Protein AF-L7CLR3-F1 (afdb_monomer_lite)

Sequence (91 aa):
MDSALSETRAIADIDQLIAINHLVDDEPGIFQRWKSTVGQFKVIGKQAHDARLVAAMDHHGLTCLLTFNDKHFTHLRVVTPEKVVNGELGP

Secondary structure (DSSP, 8-state):
--TTS-HHHHHHHHHHHHHHS-PPP--HHHHHHHHHHHHHHT--TTHHHHHHHHHHHHHTT--EEE-S-GGG-TTSEEE-HHHHHTT----

Organism: NCBI:txid993516

Structure (mmCIF, N/CA/C/O backbone):
data_AF-L7CLR3-F1
#
_entry.id   AF-L7CLR3-F1
#
loop_
_atom_site.group_PDB
_atom_site.id
_atom_site.type_symbol
_atom_site.label_atom_id
_atom_site.label_alt_id
_atom_site.label_comp_id
_atom_site.label_asym_id
_atom_site.label_entity_id
_atom_site.label_seq_id
_atom_site.pdbx_PDB_ins_code
_atom_site.Cartn_x
_atom_site.Cartn_y
_atom_site.Cartn_z
_atom_site.occupancy
_atom_site.B_iso_or_equiv
_atom_site.auth_seq_id
_atom_site.auth_comp_id
_atom_site.auth_asym_id
_atom_site.auth_atom_id
_atom_site.pdbx_PDB_model_num
ATOM 1 N N . MET A 1 1 ? 31.680 -10.739 -1.311 1.00 45.66 1 MET A N 1
ATOM 2 C CA . MET A 1 1 ? 31.123 -9.429 -0.924 1.00 45.66 1 MET A CA 1
ATOM 3 C C . MET A 1 1 ? 29.891 -9.252 -1.789 1.00 45.66 1 MET A C 1
ATOM 5 O O . MET A 1 1 ? 30.033 -9.087 -2.994 1.00 45.66 1 MET A O 1
ATOM 9 N N . ASP A 1 2 ? 28.721 -9.525 -1.215 1.00 53.34 2 ASP A N 1
ATOM 10 C CA . ASP A 1 2 ? 27.486 -9.784 -1.957 1.00 53.34 2 ASP A CA 1
ATOM 11 C C . ASP A 1 2 ? 27.025 -8.563 -2.753 1.00 53.34 2 ASP A C 1
ATOM 13 O O . ASP A 1 2 ? 26.588 -7.562 -2.197 1.00 53.34 2 ASP A O 1
ATOM 17 N N . SER A 1 3 ? 27.087 -8.674 -4.082 1.00 59.34 3 SER A N 1
ATOM 18 C CA . SER A 1 3 ? 26.571 -7.666 -5.021 1.00 59.34 3 SER A CA 1
ATOM 19 C C . SER A 1 3 ? 25.039 -7.522 -5.004 1.00 59.34 3 SER A C 1
ATOM 21 O O . SER A 1 3 ? 24.496 -6.681 -5.715 1.00 59.34 3 SER A O 1
ATOM 23 N N . ALA A 1 4 ? 24.339 -8.329 -4.197 1.00 59.69 4 ALA A N 1
ATOM 24 C CA . ALA A 1 4 ? 22.880 -8.375 -4.136 1.00 59.69 4 ALA A CA 1
ATOM 25 C C . ALA A 1 4 ? 22.250 -7.209 -3.349 1.00 59.69 4 ALA A C 1
ATOM 27 O O . ALA A 1 4 ? 21.081 -6.908 -3.553 1.00 59.69 4 ALA A O 1
ATOM 28 N N . LEU A 1 5 ? 23.005 -6.537 -2.473 1.00 68.25 5 LEU A N 1
ATOM 29 C CA . LEU A 1 5 ? 22.521 -5.426 -1.643 1.00 68.25 5 LEU A CA 1
ATOM 30 C C . LEU A 1 5 ? 23.354 -4.170 -1.920 1.00 68.25 5 LEU A C 1
ATOM 32 O O . LEU A 1 5 ? 24.181 -3.757 -1.113 1.00 68.25 5 LEU A O 1
ATOM 36 N N . SER A 1 6 ? 23.157 -3.586 -3.101 1.00 86.25 6 SER A N 1
ATOM 37 C CA . SER A 1 6 ? 23.723 -2.289 -3.483 1.00 86.25 6 SER A CA 1
ATOM 38 C C . SER A 1 6 ? 22.595 -1.291 -3.728 1.00 86.25 6 SER A C 1
ATOM 40 O O . SER A 1 6 ? 21.584 -1.646 -4.334 1.00 86.25 6 SER A O 1
ATOM 42 N N . GLU A 1 7 ? 22.781 -0.037 -3.312 1.00 90.06 7 GLU A N 1
ATOM 43 C CA . GLU A 1 7 ? 21.845 1.065 -3.580 1.00 90.06 7 GLU A CA 1
ATOM 44 C C . GLU A 1 7 ? 21.525 1.175 -5.077 1.00 90.06 7 GLU A C 1
ATOM 46 O O . GLU A 1 7 ? 20.365 1.293 -5.467 1.00 90.06 7 GLU A O 1
ATOM 51 N N . THR A 1 8 ? 22.542 1.031 -5.933 1.00 91.75 8 THR A N 1
ATOM 52 C CA . THR A 1 8 ? 22.380 1.056 -7.392 1.00 91.75 8 THR A CA 1
ATOM 53 C C . THR A 1 8 ? 21.483 -0.073 -7.890 1.00 91.75 8 THR A C 1
ATOM 55 O O . THR A 1 8 ? 20.683 0.134 -8.800 1.00 91.75 8 THR A O 1
ATOM 58 N N . ARG A 1 9 ? 21.592 -1.269 -7.296 1.00 92.75 9 ARG A N 1
ATOM 59 C CA . ARG A 1 9 ? 20.743 -2.402 -7.672 1.00 92.75 9 ARG A CA 1
ATOM 60 C C . ARG A 1 9 ? 19.300 -2.173 -7.231 1.00 92.75 9 ARG A C 1
ATOM 62 O O . ARG A 1 9 ? 18.398 -2.413 -8.022 1.00 92.75 9 ARG A O 1
ATOM 69 N N . ALA A 1 10 ? 19.099 -1.660 -6.018 1.00 93.38 10 ALA A N 1
ATOM 70 C CA . ALA A 1 10 ? 17.769 -1.375 -5.489 1.00 93.38 10 ALA A CA 1
ATOM 71 C C . ALA A 1 10 ? 17.006 -0.358 -6.353 1.00 93.38 10 ALA A C 1
ATOM 73 O O . ALA A 1 10 ? 15.840 -0.583 -6.663 1.00 93.38 10 ALA A O 1
ATOM 74 N N . ILE A 1 11 ? 17.665 0.722 -6.792 1.00 94.81 11 ILE A N 1
ATOM 75 C CA . ILE A 1 11 ? 17.050 1.702 -7.702 1.00 94.81 11 ILE A CA 1
ATOM 76 C C . ILE A 1 11 ? 16.696 1.063 -9.048 1.00 94.81 11 ILE A C 1
ATOM 78 O O . ILE A 1 11 ? 15.571 1.220 -9.509 1.00 94.81 11 ILE A O 1
ATOM 82 N N . ALA A 1 12 ? 17.602 0.276 -9.638 1.00 95.19 12 ALA A N 1
ATOM 83 C CA . ALA A 1 12 ? 17.324 -0.407 -10.902 1.00 95.19 12 AL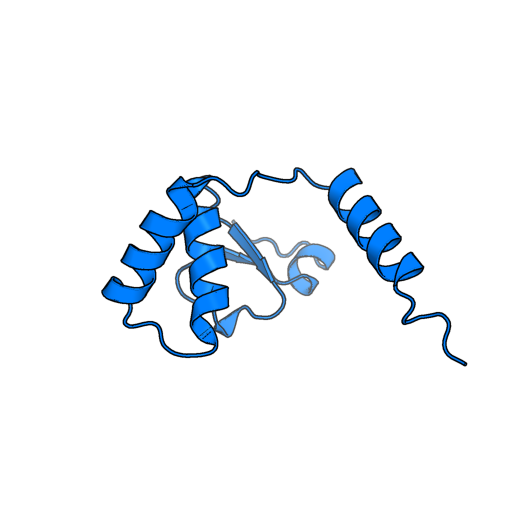A A CA 1
ATOM 84 C C . ALA A 1 12 ? 16.142 -1.392 -10.800 1.00 95.19 12 ALA A C 1
ATOM 86 O O . ALA A 1 12 ? 15.334 -1.480 -11.723 1.00 95.19 12 ALA A O 1
ATOM 87 N N . ASP A 1 13 ? 16.017 -2.110 -9.679 1.00 94.62 13 ASP A N 1
ATOM 88 C CA . ASP A 1 13 ? 14.887 -3.011 -9.432 1.00 94.62 13 ASP A CA 1
ATOM 89 C C . ASP A 1 13 ? 13.568 -2.229 -9.261 1.00 94.62 13 ASP A C 1
ATOM 91 O O . ASP A 1 13 ? 12.532 -2.654 -9.775 1.00 94.62 13 ASP A O 1
ATOM 95 N N . ILE A 1 14 ? 13.592 -1.062 -8.602 1.00 94.94 14 ILE A N 1
ATOM 96 C CA . ILE A 1 14 ? 12.428 -0.164 -8.499 1.00 94.94 14 ILE A CA 1
ATOM 97 C C . ILE A 1 14 ? 12.014 0.348 -9.883 1.00 94.94 14 ILE A C 1
ATOM 99 O O . ILE A 1 14 ? 10.840 0.246 -10.238 1.00 94.94 14 ILE A O 1
ATOM 103 N N . ASP A 1 15 ? 12.960 0.843 -10.682 1.00 95.75 15 ASP A N 1
ATOM 104 C CA . ASP A 1 15 ? 12.689 1.349 -12.032 1.00 95.75 15 ASP A CA 1
ATOM 105 C C . ASP A 1 15 ? 12.093 0.254 -12.925 1.00 95.75 15 ASP A C 1
ATOM 107 O O . ASP A 1 15 ? 11.137 0.493 -13.667 1.00 95.75 15 ASP A O 1
ATOM 111 N N . GLN A 1 16 ? 12.599 -0.977 -12.812 1.00 96.56 16 GLN A N 1
ATOM 112 C CA . GLN A 1 16 ? 12.047 -2.125 -13.524 1.00 96.56 16 GLN A CA 1
ATOM 113 C C . GLN A 1 16 ? 10.607 -2.431 -13.088 1.00 96.56 16 GLN A C 1
ATOM 115 O O . GLN A 1 16 ? 9.758 -2.699 -13.940 1.00 96.56 16 GLN A O 1
ATOM 120 N N . LEU A 1 17 ? 10.311 -2.387 -11.786 1.00 94.50 17 LEU A N 1
ATOM 121 C CA . LEU A 1 17 ? 8.953 -2.591 -11.276 1.00 94.50 17 LEU A CA 1
ATOM 122 C C . LEU A 1 17 ? 7.995 -1.508 -11.777 1.00 94.50 17 LEU A C 1
ATOM 124 O O . LEU A 1 17 ? 6.876 -1.834 -12.169 1.00 94.50 17 LEU A O 1
ATOM 128 N N . ILE A 1 18 ? 8.428 -0.248 -11.812 1.00 95.50 18 ILE A N 1
ATOM 129 C CA . ILE A 1 18 ? 7.629 0.863 -12.345 1.00 95.50 18 ILE A CA 1
ATOM 130 C C . ILE A 1 18 ? 7.406 0.696 -13.853 1.00 95.50 18 ILE A C 1
ATOM 132 O O . ILE A 1 18 ? 6.316 0.965 -14.337 1.00 95.50 18 ILE A O 1
ATOM 136 N N . ALA A 1 19 ? 8.393 0.206 -14.606 1.00 96.38 19 ALA A N 1
ATOM 137 C CA . ALA A 1 19 ? 8.265 0.028 -16.052 1.00 96.38 19 ALA A CA 1
ATOM 138 C C . ALA A 1 19 ? 7.243 -1.052 -16.458 1.00 96.38 19 ALA A C 1
ATOM 140 O O . ALA A 1 19 ? 6.660 -0.965 -17.539 1.00 96.38 19 ALA A O 1
ATOM 141 N N . ILE A 1 20 ? 7.035 -2.074 -15.620 1.00 95.50 20 ILE A N 1
ATOM 142 C CA . ILE A 1 20 ? 6.123 -3.196 -15.915 1.00 95.50 20 ILE A CA 1
ATOM 143 C C . ILE A 1 20 ? 4.755 -3.078 -15.228 1.00 95.50 20 ILE A C 1
ATOM 145 O O . ILE A 1 20 ? 3.885 -3.913 -15.470 1.00 95.50 20 ILE A O 1
ATOM 149 N N . ASN A 1 21 ? 4.551 -2.071 -14.375 1.00 93.06 21 ASN A N 1
ATOM 150 C CA . ASN A 1 21 ? 3.299 -1.839 -13.657 1.00 93.06 21 ASN A CA 1
ATOM 151 C C . ASN A 1 21 ? 2.776 -0.424 -13.917 1.00 93.06 21 ASN A C 1
ATOM 153 O O . ASN A 1 21 ? 3.531 0.495 -14.209 1.00 93.06 21 ASN A O 1
ATOM 157 N N . HIS A 1 22 ? 1.473 -0.216 -13.748 1.00 93.81 22 HIS A N 1
ATOM 158 C CA . HIS A 1 22 ? 0.954 1.143 -13.648 1.00 93.81 22 HIS A CA 1
ATOM 159 C C . HIS A 1 22 ? 1.223 1.683 -12.238 1.00 93.81 22 HIS A C 1
ATOM 161 O O . HIS A 1 22 ? 0.637 1.202 -11.267 1.00 93.81 22 HIS A O 1
ATOM 167 N N . LEU A 1 23 ? 2.124 2.660 -12.129 1.00 94.62 23 LEU A N 1
ATOM 168 C CA . LEU A 1 23 ? 2.350 3.385 -10.884 1.00 94.62 23 LEU A CA 1
ATOM 169 C C . LEU A 1 23 ? 1.253 4.440 -10.705 1.00 94.62 23 LEU A C 1
ATOM 171 O O . LEU A 1 23 ? 1.118 5.336 -11.533 1.00 94.62 23 LEU A O 1
ATOM 175 N N . VAL A 1 24 ? 0.489 4.316 -9.622 1.00 94.75 24 VAL A N 1
ATOM 176 C CA . VAL A 1 24 ? -0.498 5.320 -9.205 1.00 94.75 24 VAL A CA 1
ATOM 177 C C . VAL A 1 24 ? 0.161 6.380 -8.323 1.00 94.75 24 VAL A C 1
ATOM 179 O O . VAL A 1 24 ? 1.049 6.063 -7.528 1.00 94.75 24 VAL A O 1
ATOM 182 N N . ASP A 1 25 ? -0.286 7.628 -8.450 1.00 95.31 25 ASP A N 1
ATOM 183 C CA . ASP A 1 25 ? 0.313 8.764 -7.749 1.00 95.31 25 ASP A CA 1
ATOM 184 C C . ASP A 1 25 ? 0.006 8.762 -6.240 1.00 95.31 25 ASP A C 1
ATOM 186 O O . ASP A 1 25 ? -1.062 8.338 -5.780 1.00 95.31 25 ASP A O 1
ATOM 190 N N . ASP A 1 26 ? 0.946 9.284 -5.447 1.00 93.19 26 ASP A N 1
ATOM 191 C CA . ASP A 1 26 ? 0.723 9.576 -4.028 1.00 93.19 26 ASP A CA 1
ATOM 192 C C . ASP A 1 26 ? 0.009 10.928 -3.889 1.00 93.19 26 ASP A C 1
ATOM 194 O O . ASP A 1 26 ? 0.628 11.991 -3.806 1.00 93.19 26 ASP A O 1
ATOM 198 N N . GLU A 1 27 ? -1.322 10.892 -3.929 1.00 95.62 27 GLU A N 1
ATOM 199 C CA . GLU A 1 27 ? -2.147 12.094 -3.915 1.00 95.62 27 GLU A CA 1
ATOM 200 C C . GLU A 1 27 ? -2.468 12.599 -2.494 1.00 95.62 27 GLU A C 1
ATOM 202 O O . GLU A 1 27 ? -2.704 11.806 -1.573 1.00 95.62 27 GLU A O 1
ATOM 207 N N . PRO A 1 28 ? -2.618 13.926 -2.290 1.00 93.62 28 PRO A N 1
ATOM 208 C CA . PRO A 1 28 ? -2.952 14.504 -0.983 1.00 93.62 28 PRO A CA 1
ATOM 209 C C . PRO A 1 28 ? -4.214 13.921 -0.322 1.00 93.62 28 PRO A C 1
ATOM 211 O O . PRO A 1 28 ? -4.332 13.912 0.908 1.00 93.62 28 PRO A O 1
ATOM 214 N N . GLY A 1 29 ? -5.162 13.409 -1.115 1.00 95.12 29 GLY A N 1
ATOM 215 C CA . GLY A 1 29 ? -6.382 12.781 -0.606 1.00 95.12 29 GLY A CA 1
ATOM 216 C C . GLY A 1 29 ? -6.145 11.468 0.151 1.00 95.12 29 GLY A C 1
ATOM 217 O O . GLY A 1 29 ? -6.972 11.098 0.990 1.00 95.12 29 GLY A O 1
ATOM 218 N N . ILE A 1 30 ? -5.017 10.787 -0.074 1.00 97.69 30 ILE A N 1
ATOM 219 C CA . ILE A 1 30 ? -4.665 9.530 0.603 1.00 97.69 30 ILE A CA 1
ATOM 220 C C . ILE A 1 30 ? -4.495 9.757 2.106 1.00 97.69 30 ILE A C 1
ATOM 222 O O . ILE A 1 30 ? -4.968 8.955 2.910 1.00 97.69 30 ILE A O 1
ATOM 226 N N . PHE A 1 31 ? -3.887 10.875 2.513 1.00 96.81 31 PHE A N 1
ATOM 227 C CA . PHE A 1 31 ? -3.676 11.175 3.930 1.00 96.81 31 PHE A CA 1
ATOM 228 C C . PHE A 1 31 ? -4.995 11.291 4.705 1.00 96.81 31 PHE A C 1
ATOM 230 O O . PHE A 1 31 ? -5.107 10.768 5.815 1.00 96.81 31 PHE A O 1
ATOM 237 N N . GLN A 1 32 ? -6.006 11.949 4.127 1.00 96.62 32 GLN A N 1
ATOM 238 C CA . GLN A 1 32 ? -7.304 12.112 4.790 1.00 96.62 32 GLN A CA 1
ATOM 239 C C . GLN A 1 32 ? -8.031 10.773 4.937 1.00 96.62 32 GLN A C 1
ATOM 241 O O . GLN A 1 32 ? -8.546 10.475 6.018 1.00 96.62 32 GLN A O 1
ATOM 246 N N . ARG A 1 33 ? -8.005 9.930 3.893 1.00 96.25 33 ARG A N 1
ATOM 247 C CA . ARG A 1 33 ? -8.539 8.561 3.959 1.00 96.25 33 ARG A CA 1
ATOM 248 C C . ARG A 1 33 ? -7.797 7.732 5.000 1.00 96.25 33 ARG A C 1
ATOM 250 O O . ARG A 1 33 ? -8.428 7.132 5.859 1.00 96.25 33 ARG A O 1
ATOM 257 N N . TRP A 1 34 ? -6.468 7.785 5.010 1.00 97.44 34 TRP A N 1
ATOM 258 C CA . TRP A 1 34 ? -5.644 7.077 5.988 1.00 97.44 34 TRP A CA 1
ATOM 259 C C . TRP A 1 34 ? -5.962 7.493 7.423 1.00 97.44 34 TRP A C 1
ATOM 261 O O . TRP A 1 34 ? -6.187 6.635 8.273 1.00 97.44 34 TRP A O 1
ATOM 271 N N . LYS A 1 35 ? -6.057 8.798 7.695 1.00 97.12 35 LYS A N 1
ATOM 272 C CA . LYS A 1 35 ? -6.426 9.312 9.018 1.00 97.12 35 LYS A CA 1
ATOM 273 C C . LYS A 1 35 ? -7.813 8.824 9.451 1.00 97.12 35 LYS A C 1
ATOM 275 O O . LYS A 1 35 ? -7.990 8.463 10.615 1.00 97.12 35 LYS A O 1
ATOM 280 N N . SER A 1 36 ? -8.776 8.793 8.526 1.00 95.81 36 SER A N 1
ATOM 281 C CA . SER A 1 36 ? -10.112 8.241 8.772 1.00 95.81 36 SER A CA 1
ATOM 282 C C . SER A 1 36 ? -10.048 6.746 9.104 1.00 95.81 36 SER A C 1
ATOM 284 O O . SER A 1 36 ? -10.537 6.346 10.159 1.00 95.81 36 SER A O 1
ATOM 286 N N . THR A 1 37 ? -9.343 5.947 8.296 1.00 93.62 37 THR A N 1
ATOM 287 C CA . THR A 1 37 ? -9.114 4.508 8.515 1.00 93.62 37 THR A CA 1
ATOM 288 C C . THR A 1 37 ? -8.455 4.232 9.867 1.00 93.62 37 THR A C 1
ATOM 290 O O . THR A 1 37 ? -8.921 3.380 10.622 1.00 93.62 37 THR A O 1
ATOM 293 N N . VAL A 1 38 ? -7.405 4.978 10.225 1.00 96.12 38 VAL A N 1
ATOM 294 C CA . VAL A 1 38 ? -6.716 4.833 11.518 1.00 96.12 38 VAL A CA 1
ATOM 295 C C . VAL A 1 38 ? -7.677 5.069 12.681 1.00 96.12 38 VAL A C 1
ATOM 297 O O . VAL A 1 38 ? -7.699 4.274 13.621 1.00 96.12 38 VAL A O 1
ATOM 300 N N . GLY A 1 39 ? -8.493 6.124 12.611 1.00 96.31 39 GLY A N 1
ATOM 301 C CA . GLY A 1 39 ? -9.488 6.430 13.639 1.00 96.31 39 GLY A CA 1
ATOM 302 C C . GLY A 1 39 ? -10.606 5.387 13.715 1.00 96.31 39 GLY A C 1
ATOM 303 O O . GLY A 1 39 ? -10.931 4.911 14.802 1.00 96.31 39 GLY A O 1
ATOM 304 N N . GLN A 1 40 ? -11.161 4.998 12.566 1.00 93.69 40 GLN A N 1
ATOM 305 C CA . GLN A 1 40 ? -12.273 4.052 12.462 1.00 93.69 40 GLN A CA 1
ATOM 306 C C . GLN A 1 40 ? -11.894 2.658 12.971 1.00 93.69 40 GLN A C 1
ATOM 308 O O . GLN A 1 40 ? -12.645 2.058 13.740 1.00 93.69 40 GLN A O 1
ATOM 313 N N . PHE A 1 41 ? -10.724 2.154 12.576 1.00 90.75 41 PHE A N 1
ATOM 314 C CA . PHE A 1 41 ? -10.273 0.801 12.912 1.00 90.75 41 PHE A CA 1
ATOM 315 C C . PHE A 1 41 ? -9.314 0.755 14.107 1.00 90.75 41 PHE A C 1
ATOM 317 O O . PHE A 1 41 ? -8.807 -0.313 14.440 1.00 90.75 41 PHE A O 1
ATOM 324 N N . LYS A 1 42 ? -9.084 1.894 14.780 1.00 93.81 42 LYS A N 1
ATOM 325 C CA . LYS A 1 42 ? -8.189 2.020 15.945 1.00 93.81 42 LYS A CA 1
ATOM 326 C C . LYS A 1 42 ? -6.799 1.434 15.673 1.00 93.81 42 LYS A C 1
ATOM 328 O O . LYS A 1 42 ? -6.229 0.729 16.504 1.00 93.81 42 LYS A O 1
ATOM 333 N N . VAL A 1 43 ? -6.274 1.716 14.484 1.00 93.94 43 VAL A N 1
ATOM 334 C CA . VAL A 1 43 ? -4.990 1.184 14.022 1.00 93.94 43 VAL A CA 1
ATOM 335 C C . VAL A 1 43 ? -3.863 1.784 14.856 1.00 93.94 43 VAL A C 1
ATOM 337 O O . VAL A 1 43 ? -3.770 3.002 14.997 1.00 93.94 43 VAL A O 1
ATOM 340 N N . ILE A 1 44 ? -2.984 0.935 15.387 1.00 93.06 44 ILE A N 1
ATOM 341 C CA . ILE A 1 44 ? -1.860 1.355 16.231 1.00 93.06 44 ILE A CA 1
ATOM 342 C C . ILE A 1 44 ? -0.554 0.667 15.821 1.00 93.06 44 ILE A C 1
ATOM 344 O O . ILE A 1 44 ? -0.529 -0.494 15.410 1.00 93.06 44 ILE A O 1
ATOM 348 N N . GLY A 1 45 ? 0.559 1.392 15.959 1.00 92.56 45 GLY A N 1
ATOM 349 C CA . GLY A 1 45 ? 1.902 0.866 15.717 1.00 92.56 45 GLY A CA 1
ATOM 350 C C . GLY A 1 45 ? 2.126 0.419 14.270 1.00 92.56 45 GLY A C 1
ATOM 351 O O . GLY A 1 45 ? 1.825 1.147 13.328 1.00 92.56 45 GLY A O 1
ATOM 352 N N . LYS A 1 46 ? 2.674 -0.790 14.093 1.00 89.44 46 LYS A N 1
ATOM 353 C CA . LYS A 1 46 ? 3.146 -1.300 12.790 1.00 89.44 46 LYS A CA 1
ATOM 354 C C . LYS A 1 46 ? 2.049 -1.398 11.723 1.00 89.44 46 LYS A C 1
ATOM 356 O O . LYS A 1 46 ? 2.348 -1.255 10.544 1.00 89.44 46 LYS A O 1
ATOM 361 N N . GLN A 1 47 ? 0.790 -1.570 12.127 1.00 91.31 47 GLN A N 1
ATOM 362 C CA . GLN A 1 47 ? -0.348 -1.666 11.205 1.00 91.31 47 GLN A CA 1
ATOM 363 C C . GLN A 1 47 ? -0.687 -0.330 10.520 1.00 91.31 47 GLN A C 1
ATOM 365 O O . GLN A 1 47 ? -1.436 -0.310 9.548 1.00 91.31 47 GLN A O 1
ATOM 370 N N . ALA A 1 48 ? -0.136 0.798 10.988 1.00 94.25 48 ALA A N 1
ATOM 371 C CA . ALA A 1 48 ? -0.382 2.106 10.384 1.00 94.25 48 ALA A CA 1
ATOM 372 C C . ALA A 1 48 ? 0.106 2.190 8.926 1.00 94.25 48 ALA A C 1
ATOM 374 O O . ALA A 1 48 ? -0.512 2.883 8.118 1.00 94.25 48 ALA A O 1
ATOM 375 N N . HIS A 1 49 ? 1.176 1.463 8.586 1.00 92.62 49 HIS A N 1
ATO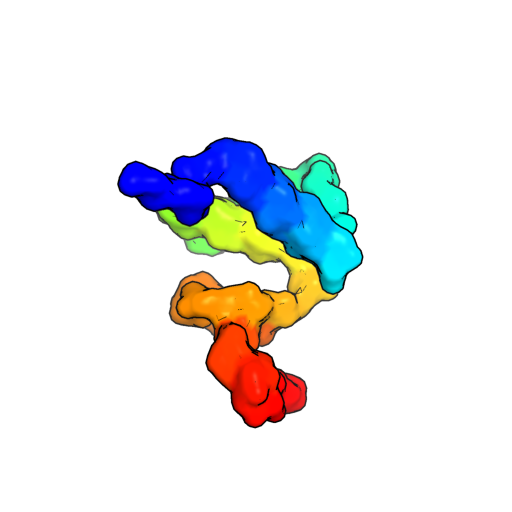M 376 C CA . HIS A 1 49 ? 1.685 1.369 7.217 1.00 92.62 49 HIS A CA 1
ATOM 377 C C . HIS A 1 49 ? 0.732 0.578 6.314 1.00 92.62 49 HIS A C 1
ATOM 379 O O . HIS A 1 49 ? 0.363 1.070 5.250 1.00 92.62 49 HIS A O 1
ATOM 385 N N . ASP A 1 50 ? 0.260 -0.583 6.778 1.00 92.94 50 ASP A N 1
ATOM 386 C CA . ASP A 1 50 ? -0.738 -1.394 6.068 1.00 92.94 50 ASP A CA 1
ATOM 387 C C . ASP A 1 50 ? -2.032 -0.590 5.853 1.00 92.94 50 ASP A C 1
ATOM 389 O O . ASP A 1 50 ? -2.564 -0.539 4.748 1.00 92.94 50 ASP A O 1
ATOM 393 N N . ALA A 1 51 ? -2.488 0.153 6.866 1.00 94.50 51 ALA A N 1
ATOM 394 C CA . ALA A 1 51 ? -3.640 1.045 6.736 1.00 94.50 51 ALA A CA 1
ATOM 395 C C . ALA A 1 51 ? -3.425 2.163 5.701 1.00 94.50 51 ALA A C 1
ATOM 397 O O . ALA A 1 51 ? -4.387 2.592 5.061 1.00 94.50 51 ALA A O 1
ATOM 398 N N . ARG A 1 52 ? -2.187 2.653 5.520 1.00 95.81 52 ARG A N 1
ATOM 399 C CA . ARG A 1 52 ? -1.875 3.657 4.487 1.00 95.81 52 ARG A CA 1
ATOM 400 C C . ARG A 1 52 ? -1.992 3.058 3.091 1.00 95.81 52 ARG A C 1
ATOM 402 O O . ARG A 1 52 ? -2.534 3.717 2.210 1.00 95.81 52 ARG A O 1
ATOM 409 N N . LEU A 1 53 ? -1.556 1.812 2.913 1.00 94.75 53 LEU A N 1
ATOM 410 C CA . LEU A 1 53 ? -1.764 1.073 1.670 1.00 94.75 53 LEU A CA 1
ATOM 411 C C . LEU A 1 53 ? -3.262 0.905 1.371 1.00 94.75 53 LEU A C 1
ATOM 413 O O . LEU A 1 53 ? -3.693 1.242 0.273 1.00 94.75 53 LEU A O 1
ATOM 417 N N . VAL A 1 54 ? -4.070 0.486 2.354 1.00 94.00 54 VAL A N 1
ATOM 418 C CA . VAL A 1 54 ? -5.534 0.366 2.183 1.00 94.00 54 VAL A CA 1
ATOM 419 C C . VAL A 1 54 ? -6.171 1.707 1.811 1.00 94.00 54 VAL A C 1
ATOM 421 O O . VAL A 1 54 ? -7.032 1.760 0.941 1.00 94.00 54 VAL A O 1
ATOM 424 N N . ALA A 1 55 ? -5.738 2.807 2.429 1.00 95.88 55 ALA A N 1
ATOM 425 C CA . ALA A 1 55 ? -6.248 4.136 2.103 1.00 95.88 55 ALA A CA 1
ATOM 426 C C . ALA A 1 55 ? -5.882 4.592 0.684 1.00 95.88 55 ALA A C 1
ATOM 428 O O . ALA A 1 55 ? -6.694 5.248 0.035 1.00 95.88 55 ALA A O 1
ATOM 429 N N . ALA A 1 56 ? -4.685 4.249 0.198 1.00 96.75 56 ALA A N 1
ATOM 430 C CA . ALA A 1 56 ? -4.284 4.509 -1.182 1.00 96.75 56 ALA A CA 1
ATOM 431 C C . ALA A 1 56 ? -5.103 3.664 -2.169 1.00 96.75 56 ALA A C 1
ATOM 433 O O . ALA A 1 56 ? -5.569 4.182 -3.180 1.00 96.75 56 ALA A O 1
ATOM 434 N N . MET A 1 57 ? -5.348 2.392 -1.841 1.00 95.12 57 MET A N 1
ATOM 435 C CA . MET A 1 57 ? -6.227 1.525 -2.626 1.00 95.12 57 MET A CA 1
ATOM 436 C C . MET A 1 57 ? -7.646 2.095 -2.717 1.00 95.12 57 MET A C 1
ATOM 438 O O . MET A 1 57 ? -8.176 2.230 -3.813 1.00 95.12 57 MET A O 1
ATOM 442 N N . ASP A 1 58 ? -8.232 2.496 -1.587 1.00 94.19 58 ASP A N 1
ATOM 443 C CA . ASP A 1 58 ? -9.557 3.125 -1.534 1.00 94.19 58 ASP A CA 1
ATOM 444 C C . ASP A 1 58 ? -9.599 4.465 -2.290 1.00 94.19 58 ASP A C 1
ATOM 446 O O . ASP A 1 58 ? -10.578 4.774 -2.966 1.00 94.19 58 ASP A O 1
ATOM 450 N N . HIS A 1 59 ? -8.519 5.252 -2.231 1.00 96.12 59 HIS A N 1
ATOM 451 C CA . HIS A 1 59 ? -8.398 6.494 -2.994 1.00 96.12 59 HIS A CA 1
ATOM 452 C C . HIS A 1 59 ? -8.470 6.260 -4.505 1.00 96.12 59 HIS A C 1
ATOM 454 O O . HIS A 1 59 ? -9.198 6.970 -5.194 1.00 96.12 59 HIS A O 1
ATOM 460 N N . HIS A 1 60 ? -7.755 5.243 -4.985 1.00 95.81 60 HIS A N 1
ATOM 461 C CA . HIS A 1 60 ? -7.619 4.908 -6.404 1.00 95.81 60 HIS A CA 1
ATOM 462 C C . HIS A 1 60 ? -8.647 3.876 -6.901 1.00 95.81 60 HIS A C 1
ATOM 464 O O . HIS A 1 60 ? -8.578 3.436 -8.045 1.00 95.81 60 HIS A O 1
ATOM 470 N N . GLY A 1 61 ? -9.606 3.463 -6.063 1.00 93.38 61 GLY A N 1
ATOM 471 C CA . GLY A 1 61 ? -10.637 2.482 -6.428 1.00 93.38 61 GLY A CA 1
ATOM 472 C C . GLY A 1 61 ? -10.118 1.052 -6.639 1.00 93.38 61 GLY A C 1
ATOM 473 O O . GLY A 1 61 ? -10.758 0.255 -7.327 1.00 93.38 61 GLY A O 1
ATOM 474 N N . LEU A 1 62 ? -8.966 0.707 -6.061 1.00 93.69 62 L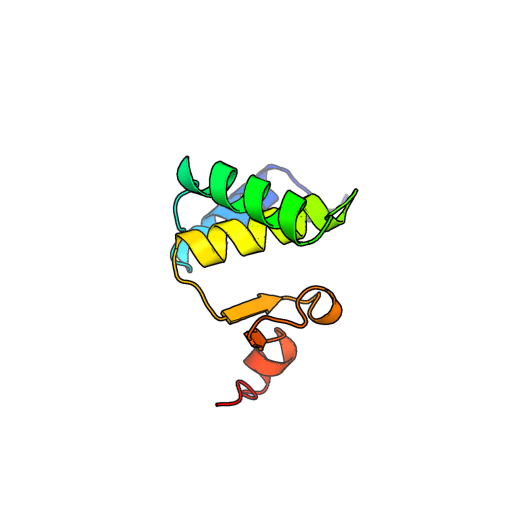EU A N 1
ATOM 475 C CA . LEU A 1 62 ? -8.363 -0.622 -6.152 1.00 93.69 62 LEU A CA 1
ATOM 476 C C . LEU A 1 62 ? -9.003 -1.572 -5.133 1.00 93.69 62 LEU A C 1
ATOM 478 O O . LEU A 1 62 ? -9.004 -1.314 -3.932 1.00 93.69 62 LEU A O 1
ATOM 482 N N . THR A 1 63 ? -9.515 -2.708 -5.604 1.00 91.06 63 THR A N 1
ATOM 483 C CA . THR A 1 63 ? -10.274 -3.663 -4.772 1.00 91.06 63 THR A CA 1
ATOM 484 C C . THR A 1 63 ? -9.541 -4.974 -4.500 1.00 91.06 63 THR A C 1
ATOM 486 O O . THR A 1 63 ? -9.976 -5.751 -3.650 1.00 91.06 63 THR A O 1
ATOM 489 N N . CYS A 1 64 ? -8.430 -5.222 -5.198 1.00 92.00 64 CYS A N 1
ATOM 490 C CA . CYS A 1 64 ? -7.645 -6.448 -5.109 1.00 92.00 64 CYS A CA 1
ATOM 491 C C . CYS A 1 64 ? -6.197 -6.136 -4.722 1.00 92.00 64 CYS A C 1
ATOM 493 O O . CYS A 1 64 ? -5.581 -5.246 -5.305 1.00 92.00 64 CYS A O 1
ATOM 495 N N . LEU A 1 65 ? -5.648 -6.889 -3.769 1.00 93.38 65 LEU A N 1
ATOM 496 C CA . LEU A 1 65 ? -4.268 -6.762 -3.307 1.00 93.38 65 LEU A CA 1
ATOM 497 C C . LEU A 1 65 ? -3.487 -8.049 -3.585 1.00 93.38 65 LEU A C 1
ATOM 499 O O . LEU A 1 65 ? -3.873 -9.120 -3.120 1.00 93.38 65 LEU A O 1
ATOM 503 N N . LEU A 1 66 ? -2.361 -7.936 -4.290 1.00 93.56 66 LEU A N 1
ATOM 504 C CA . LEU A 1 66 ? -1.360 -8.997 -4.393 1.00 93.56 66 LEU A CA 1
ATOM 505 C C . LEU A 1 66 ? -0.340 -8.834 -3.257 1.00 93.56 66 LEU A C 1
ATOM 507 O O . LEU A 1 66 ? 0.376 -7.837 -3.220 1.00 93.56 66 LEU A O 1
ATOM 511 N N . THR A 1 67 ? -0.269 -9.780 -2.319 1.00 93.19 67 THR A N 1
ATOM 512 C CA . THR A 1 67 ? 0.651 -9.682 -1.170 1.00 93.19 67 THR A CA 1
ATOM 513 C C . THR A 1 67 ? 1.050 -11.043 -0.605 1.00 93.19 67 THR A C 1
ATOM 515 O O . THR A 1 67 ? 0.317 -12.023 -0.717 1.00 93.19 67 THR A O 1
ATOM 518 N N . PHE A 1 68 ? 2.213 -11.095 0.047 1.00 93.19 68 PHE A N 1
ATOM 519 C CA . PHE A 1 68 ? 2.627 -12.231 0.877 1.00 93.19 68 PHE A CA 1
ATOM 520 C C . PHE A 1 68 ? 2.005 -12.196 2.288 1.00 93.19 68 PHE A C 1
ATOM 522 O O . PHE A 1 68 ? 2.039 -13.201 2.991 1.00 93.19 68 PHE A O 1
ATOM 529 N N . ASN A 1 69 ? 1.433 -11.060 2.708 1.00 89.19 69 ASN A N 1
ATOM 530 C CA . ASN A 1 69 ? 0.899 -10.833 4.058 1.00 89.19 69 ASN A CA 1
ATOM 531 C C . ASN A 1 69 ? -0.635 -10.909 4.094 1.00 89.19 69 ASN A C 1
ATOM 533 O O . ASN A 1 69 ? -1.300 -10.039 4.655 1.00 89.19 69 ASN A O 1
ATOM 537 N N . ASP A 1 70 ? -1.213 -11.932 3.474 1.00 85.25 70 ASP A N 1
ATOM 538 C CA . ASP A 1 70 ? -2.664 -12.082 3.314 1.00 85.25 70 ASP A CA 1
ATOM 539 C C . ASP A 1 70 ? -3.464 -11.973 4.624 1.00 85.25 70 ASP A C 1
ATOM 541 O O . ASP A 1 70 ? -4.501 -11.309 4.677 1.00 85.25 70 ASP A O 1
ATOM 545 N N . LYS A 1 71 ? -2.930 -12.524 5.717 1.00 86.00 71 LYS A N 1
ATOM 546 C CA . LYS A 1 71 ? -3.537 -12.493 7.057 1.00 86.00 71 LYS A CA 1
ATOM 547 C C . LYS A 1 71 ? -3.768 -11.085 7.614 1.00 86.00 71 LYS A C 1
ATOM 549 O O . LYS A 1 71 ? -4.565 -10.940 8.536 1.00 86.00 71 LYS A O 1
ATOM 554 N N . HIS A 1 72 ? -3.081 -10.062 7.103 1.00 82.81 72 HIS A N 1
ATOM 555 C CA . HIS A 1 72 ? -3.242 -8.679 7.568 1.00 82.81 72 HIS A CA 1
ATOM 556 C C . HIS A 1 72 ? -4.419 -7.949 6.899 1.00 82.81 72 HIS A C 1
ATOM 558 O O . HIS A 1 72 ? -4.821 -6.887 7.369 1.00 82.81 72 HIS A O 1
ATOM 564 N N . PHE A 1 73 ? -4.999 -8.510 5.833 1.00 85.38 73 PHE A N 1
ATOM 565 C CA . PHE A 1 73 ? -5.974 -7.828 4.975 1.00 85.38 73 PHE A CA 1
ATOM 566 C C . PHE A 1 73 ? -7.271 -8.636 4.810 1.00 85.38 73 PHE A C 1
ATOM 568 O O . PHE A 1 73 ? -7.807 -8.765 3.713 1.00 85.38 73 PHE A O 1
ATOM 575 N N . THR A 1 74 ? -7.814 -9.158 5.912 1.00 78.38 74 THR A N 1
ATOM 576 C CA . THR A 1 74 ? -8.980 -10.070 5.930 1.00 78.38 74 THR A CA 1
ATOM 577 C C . THR A 1 74 ? -10.272 -9.507 5.326 1.00 78.38 74 THR A C 1
ATOM 579 O O . THR A 1 74 ? -11.205 -10.265 5.081 1.00 78.38 74 THR A O 1
ATOM 582 N N . HIS A 1 75 ? -10.351 -8.193 5.100 1.00 78.81 75 HIS A N 1
ATOM 583 C CA . HIS A 1 75 ? -11.524 -7.510 4.543 1.00 78.81 75 HIS A CA 1
ATOM 584 C C . HIS A 1 75 ? -11.362 -7.086 3.075 1.00 78.81 75 HIS A C 1
ATOM 586 O O . HIS A 1 75 ? -12.251 -6.434 2.533 1.00 78.81 75 HIS A O 1
ATOM 592 N N . LEU A 1 76 ? -10.245 -7.437 2.433 1.00 84.44 76 LEU A N 1
ATOM 593 C CA . LEU A 1 76 ? -9.983 -7.148 1.023 1.00 84.44 76 LEU A CA 1
ATOM 594 C C . LEU A 1 76 ? -10.004 -8.435 0.197 1.00 84.44 76 LEU A C 1
ATOM 596 O O . LEU A 1 76 ? -9.778 -9.529 0.718 1.00 84.44 76 LEU A O 1
ATOM 600 N N . ARG A 1 77 ? -10.206 -8.312 -1.121 1.00 90.75 77 ARG A N 1
ATOM 601 C CA . ARG A 1 77 ? -9.845 -9.399 -2.036 1.00 90.75 77 ARG A CA 1
ATOM 602 C C . ARG A 1 77 ? -8.320 -9.481 -2.061 1.00 90.75 77 ARG A C 1
ATOM 604 O O . ARG A 1 77 ? -7.661 -8.577 -2.568 1.00 90.75 77 ARG A O 1
ATOM 611 N N . VAL A 1 78 ? -7.763 -10.552 -1.506 1.00 92.19 78 VAL A N 1
ATOM 612 C CA . VAL A 1 78 ? -6.314 -10.763 -1.445 1.00 92.19 78 VAL A CA 1
ATOM 613 C C . VAL A 1 78 ? -5.912 -11.975 -2.268 1.00 92.19 78 VAL A C 1
ATOM 615 O O . VAL A 1 78 ? -6.490 -13.055 -2.140 1.00 92.19 78 VAL A O 1
ATOM 618 N N . VAL A 1 79 ? -4.881 -11.795 -3.085 1.00 93.31 79 VAL A N 1
ATOM 619 C CA . VAL A 1 79 ? -4.235 -12.845 -3.866 1.00 93.31 79 VAL A CA 1
ATOM 620 C C . VAL A 1 79 ? -2.788 -12.967 -3.394 1.00 93.31 79 VAL A C 1
ATOM 622 O O . VAL A 1 79 ? -2.122 -11.963 -3.147 1.00 93.31 79 VAL A O 1
ATOM 625 N N . THR A 1 80 ? -2.292 -14.194 -3.251 1.00 93.88 80 THR A N 1
ATOM 626 C CA . THR A 1 80 ? -0.878 -14.446 -2.949 1.00 93.88 80 THR A CA 1
ATOM 627 C C . THR A 1 80 ? -0.105 -14.703 -4.244 1.00 93.88 80 THR A C 1
ATOM 629 O O . THR A 1 80 ? -0.685 -15.212 -5.205 1.00 93.88 80 THR A O 1
ATOM 632 N N . PRO A 1 81 ? 1.204 -14.407 -4.306 1.00 94.50 81 PRO A N 1
ATOM 633 C CA . PRO A 1 81 ? 2.007 -14.698 -5.496 1.00 94.50 81 PRO A CA 1
ATOM 634 C C . PRO A 1 81 ? 1.972 -16.170 -5.927 1.00 94.50 81 PRO A C 1
ATOM 636 O O . PRO A 1 81 ? 1.906 -16.445 -7.119 1.00 94.50 81 PRO A O 1
ATOM 639 N N . GLU A 1 82 ? 1.920 -17.106 -4.974 1.00 95.00 82 GLU A N 1
ATOM 640 C CA . GLU A 1 82 ? 1.715 -18.537 -5.247 1.00 95.00 82 GLU A CA 1
ATOM 641 C C . GLU A 1 82 ? 0.439 -18.785 -6.064 1.00 95.00 82 GLU A C 1
ATOM 643 O O . GLU A 1 82 ? 0.487 -19.439 -7.104 1.00 95.00 82 GLU A O 1
ATOM 648 N N . LYS A 1 83 ? -0.689 -18.190 -5.655 1.00 92.44 83 LYS A N 1
ATOM 649 C CA . LYS A 1 83 ? -1.960 -18.317 -6.377 1.00 92.44 83 LYS A CA 1
ATOM 650 C C . LYS A 1 83 ? -1.891 -17.732 -7.783 1.00 92.44 83 LYS A C 1
ATOM 652 O O . LYS A 1 83 ? -2.487 -18.290 -8.695 1.00 92.44 83 LYS A O 1
ATOM 657 N N . VAL A 1 84 ? -1.160 -16.632 -7.983 1.00 92.56 84 VAL A N 1
ATOM 658 C CA . VAL A 1 84 ? -0.958 -16.061 -9.327 1.00 92.56 84 VAL A CA 1
ATOM 659 C C . VAL A 1 84 ? -0.201 -17.041 -10.218 1.00 92.56 84 VAL A C 1
ATOM 661 O O . VAL A 1 84 ? -0.641 -17.318 -11.331 1.00 92.56 84 VAL A O 1
ATOM 664 N N . VAL A 1 85 ? 0.911 -17.588 -9.722 1.00 94.50 85 VAL A N 1
ATOM 665 C CA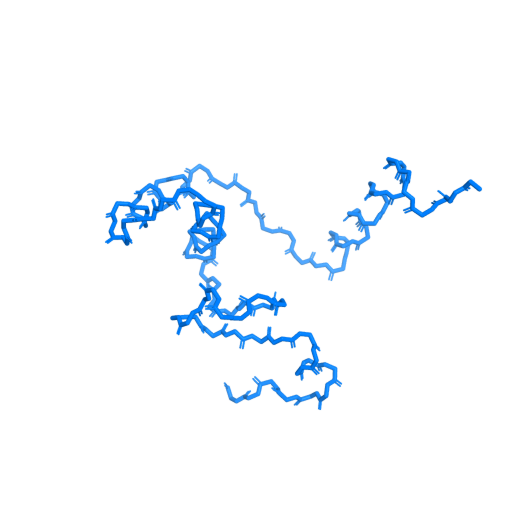 . VAL A 1 85 ? 1.758 -18.526 -10.473 1.00 94.50 85 VAL A CA 1
ATOM 666 C C . VAL A 1 85 ? 1.005 -19.817 -10.806 1.00 94.50 85 VAL A C 1
ATOM 668 O O . VAL A 1 85 ? 1.147 -20.333 -11.912 1.00 94.50 85 VAL A O 1
ATOM 671 N N . ASN A 1 86 ? 0.159 -20.297 -9.893 1.00 95.06 86 ASN A N 1
ATOM 672 C CA . ASN A 1 86 ? -0.639 -21.508 -10.088 1.00 95.06 86 ASN A CA 1
ATOM 673 C C . ASN A 1 86 ? -1.928 -21.276 -10.905 1.00 95.06 86 ASN A C 1
ATOM 675 O O . ASN A 1 86 ? -2.638 -22.232 -11.208 1.00 95.06 86 ASN A O 1
ATOM 679 N N . GLY A 1 87 ? -2.255 -20.029 -11.270 1.00 90.44 87 GLY A N 1
ATOM 680 C CA . GLY A 1 87 ? -3.498 -19.696 -11.979 1.00 90.44 87 GLY A CA 1
ATOM 681 C C . GLY A 1 87 ? -4.763 -19.766 -11.108 1.00 90.44 87 GLY A C 1
ATOM 682 O O . GLY A 1 87 ? -5.876 -19.846 -11.623 1.00 90.44 87 GLY A O 1
ATOM 683 N N . GLU A 1 88 ? -4.616 -19.705 -9.787 1.00 88.94 88 GLU A N 1
ATOM 684 C CA . GLU A 1 88 ? -5.669 -19.848 -8.77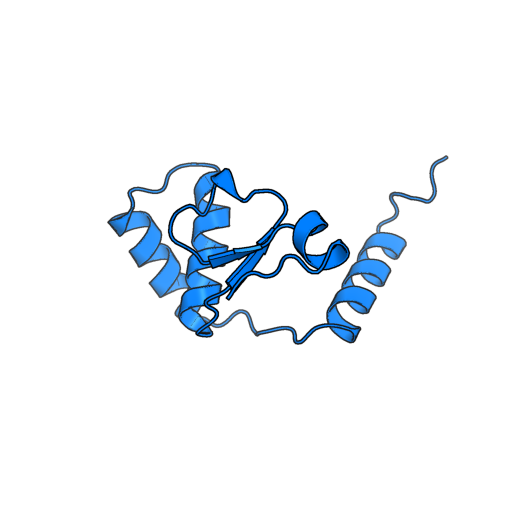5 1.00 88.94 88 GLU A C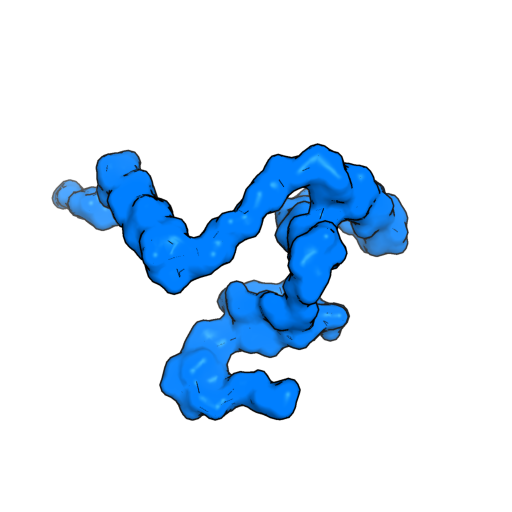A 1
ATOM 685 C C . GLU A 1 88 ? -6.242 -18.487 -8.333 1.00 88.94 88 GLU A C 1
ATOM 687 O O . GLU A 1 88 ? -6.352 -18.178 -7.145 1.00 88.94 88 GLU A O 1
ATOM 692 N N . LEU A 1 89 ? -6.598 -17.626 -9.288 1.00 80.81 89 LEU A N 1
ATOM 693 C CA . LEU A 1 89 ? -7.013 -16.242 -8.995 1.00 80.81 89 LEU A CA 1
ATOM 694 C C . LEU A 1 89 ? -8.423 -16.111 -8.389 1.00 80.81 89 LEU A C 1
ATOM 696 O O . LEU A 1 89 ? -8.796 -15.024 -7.933 1.00 80.81 89 LEU A O 1
ATOM 700 N N . GLY A 1 90 ? -9.180 -17.214 -8.359 1.00 71.06 90 GLY A N 1
ATOM 701 C CA . GLY A 1 90 ? -10.591 -17.235 -7.979 1.00 71.06 90 GLY A CA 1
ATOM 702 C C . GLY A 1 90 ? -11.466 -16.342 -8.878 1.00 71.06 90 GLY A C 1
ATOM 703 O O . GLY A 1 90 ? -10.949 -15.599 -9.716 1.00 71.06 90 GLY A O 1
ATOM 704 N N . PRO A 1 91 ? -12.799 -16.413 -8.741 1.00 61.41 91 PRO A N 1
ATOM 705 C CA . PRO A 1 91 ? -13.682 -15.376 -9.272 1.00 61.41 91 PRO A CA 1
ATOM 706 C C . PRO A 1 91 ? -13.360 -14.002 -8.656 1.00 61.41 91 PRO A C 1
ATOM 708 O O . PRO A 1 91 ? -13.044 -13.931 -7.449 1.00 61.41 91 PRO A O 1
#

Radius of gyration: 15.79 Å; chains: 1; bounding box: 45×36×32 Å

pLDDT: mean 90.32, std 9.84, range [45.66, 97.69]

InterPro domains:
  IPR029060 PIN-like domain superfamily [SSF88723] (9-77)

Foldseek 3Di:
DDPCDDPVVVVVVVVVVVVVDPDDDPDPQLVVQLVVQCVVVVDDDPCSVVSSVVSVCVVVVNQEEEDPPVVSCVPGNYDYPVCVVVVNSDD